Protein AF-A0A839E897-F1 (afdb_monomer)

Nearest PDB structures (foldseek):
  6he3-assembly1_A  TM=6.163E-01  e=4.087E+00  Pseudomonas aeruginosa

Solvent-accessible surface area (backbone atoms only — not comparable to full-atom values): 5989 Å² total; per-residue (Å²): 140,84,87,84,78,84,81,72,79,79,76,76,70,79,76,73,90,61,81,47,71,81,58,53,53,59,55,48,51,52,52,51,49,52,49,51,51,52,55,50,52,51,52,55,49,52,33,52,52,22,51,52,48,36,52,54,26,52,75,70,74,39,88,50,70,66,33,47,54,47,30,54,48,35,54,50,51,53,53,51,50,53,48,52,55,50,53,56,49,51,57,51,52,53,53,52,54,55,63,75,73,111

Radius of gyration: 27.35 Å; Cα contacts (8 Å, |Δi|>4): 27; chains: 1; bounding box: 70×28×81 Å

Foldseek 3Di:
DDDDDPDDPPPPPPPPPPPPPVVVVVVVVVVVVVVVVVVLVVLVVQLVVLVVVQVVCVVVVHGDPVSVVSNVVSVVVNVVVVVVVVVVVVVVVVVVVVVVVD

Mean predicted aligned error: 15.3 Å

Secondary structure (DSSP, 8-state):
--------------------HHHHHHHHHHHHHHHHHHHHHHHHHHHHHHHHHHHHHHHTT---HHHHHHHHHHHHHHHHHHHHHHHHHHHHHHHHHHHTT-

Sequence (102 aa):
MHDQRFGFPARVFPIASEVSADVAEPLLEERLALRSDEEGLEHELELIDAECAVLRAEEAGVTDAVAMRRLERARAADRNELAARQWQRTDHDDFQAEEAIA

Organism: NCBI:txid1000566

Structure (mmCIF, N/CA/C/O backbone):
data_AF-A0A839E897-F1
#
_entry.id   AF-A0A839E897-F1
#
loop_
_atom_site.group_PDB
_atom_site.id
_atom_site.type_symbol
_atom_site.label_atom_id
_atom_site.label_alt_id
_atom_site.label_comp_id
_atom_site.label_asym_id
_atom_site.label_entity_id
_atom_site.label_seq_id
_atom_site.pdbx_PDB_ins_code
_atom_site.Cartn_x
_atom_site.Cartn_y
_atom_site.Cartn_z
_atom_site.occupancy
_atom_site.B_iso_or_equiv
_atom_site.auth_seq_id
_atom_site.auth_comp_id
_atom_site.auth_asym_id
_atom_site.auth_atom_id
_atom_site.pdbx_PDB_model_num
ATOM 1 N N . MET A 1 1 ? -38.229 -18.784 -60.488 1.00 45.75 1 MET A N 1
ATOM 2 C CA . MET A 1 1 ? -36.935 -19.353 -60.053 1.00 45.75 1 MET A CA 1
ATOM 3 C C . MET A 1 1 ? -35.914 -19.052 -61.125 1.00 45.75 1 MET A C 1
ATOM 5 O O . MET A 1 1 ? -36.073 -19.641 -62.176 1.00 45.75 1 MET A O 1
ATOM 9 N N . HIS A 1 2 ? -34.971 -18.135 -60.901 1.00 41.72 2 HIS A N 1
ATOM 10 C CA . HIS A 1 2 ? -33.620 -18.100 -61.486 1.00 41.72 2 HIS A CA 1
ATOM 11 C C . HIS A 1 2 ? -32.804 -17.196 -60.547 1.00 41.72 2 HIS A C 1
ATOM 13 O O . HIS A 1 2 ? -33.048 -15.998 -60.449 1.00 41.72 2 HIS A O 1
ATOM 19 N N . ASP A 1 3 ? -31.956 -17.845 -59.758 1.00 39.66 3 ASP A N 1
ATOM 20 C CA . ASP A 1 3 ? -31.145 -17.315 -58.663 1.00 39.66 3 ASP A CA 1
ATOM 21 C C . ASP A 1 3 ? -29.870 -16.683 -59.253 1.00 39.66 3 ASP A C 1
ATOM 23 O O . ASP A 1 3 ? -28.997 -17.396 -59.751 1.00 39.66 3 ASP A O 1
ATOM 27 N N . GLN A 1 4 ? -29.790 -15.348 -59.293 1.00 52.56 4 GLN A N 1
ATOM 28 C CA . GLN A 1 4 ? -28.601 -14.623 -59.756 1.00 52.56 4 GLN A CA 1
ATOM 29 C C . GLN A 1 4 ? -27.677 -14.364 -58.568 1.00 52.56 4 GLN A C 1
ATOM 31 O O . GLN A 1 4 ? -27.813 -13.386 -57.835 1.00 52.56 4 GLN A O 1
ATOM 36 N N . ARG A 1 5 ? -26.721 -15.273 -5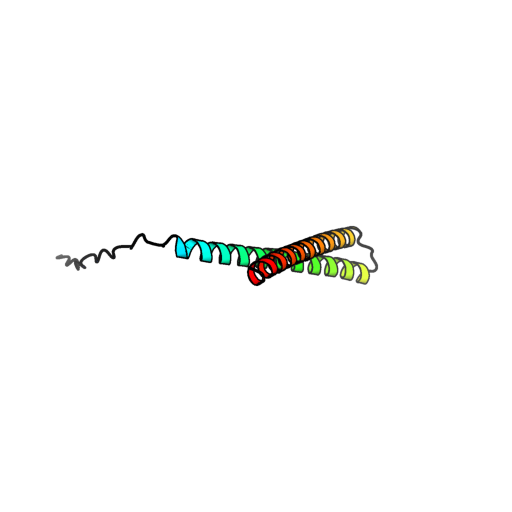8.379 1.00 48.72 5 ARG A N 1
ATOM 37 C CA . ARG A 1 5 ? -25.650 -15.132 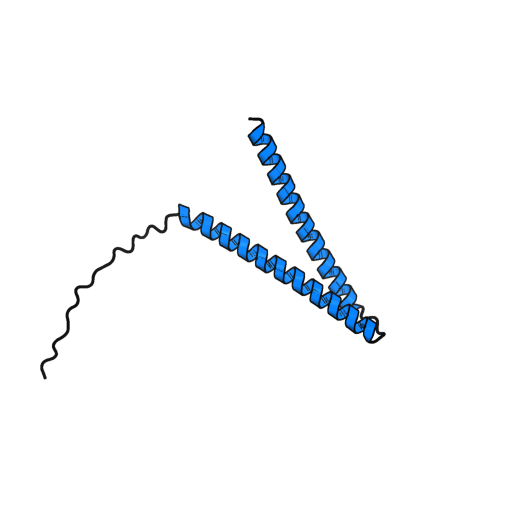-57.394 1.00 48.72 5 ARG A CA 1
ATOM 38 C C . ARG A 1 5 ? -24.662 -14.081 -57.888 1.00 48.72 5 ARG A C 1
ATOM 40 O O . ARG A 1 5 ? -23.977 -14.284 -58.888 1.00 48.72 5 ARG A O 1
ATOM 47 N N . PHE A 1 6 ? -24.591 -12.966 -57.170 1.00 46.03 6 PHE A N 1
ATOM 48 C CA . PHE A 1 6 ? -23.549 -11.958 -57.322 1.00 46.03 6 PHE A CA 1
ATOM 49 C C . PHE A 1 6 ? -22.185 -12.587 -57.006 1.00 46.03 6 PHE A C 1
ATOM 51 O O . PHE A 1 6 ? -21.822 -12.776 -55.848 1.00 46.03 6 PHE A O 1
ATOM 58 N N . GLY A 1 7 ? -21.435 -12.942 -58.048 1.00 41.19 7 GLY A N 1
ATOM 59 C CA . GLY A 1 7 ? -20.040 -13.351 -57.934 1.00 41.19 7 GLY A CA 1
ATOM 60 C C . GLY A 1 7 ? -19.154 -12.132 -57.703 1.00 41.19 7 GLY A C 1
ATOM 61 O O . GLY A 1 7 ? -18.672 -11.531 -58.659 1.00 41.19 7 GLY A O 1
ATOM 62 N N . PHE A 1 8 ? -18.938 -11.757 -56.443 1.00 41.75 8 PHE A N 1
ATOM 63 C CA . PHE A 1 8 ? -17.825 -10.877 -56.088 1.00 41.75 8 PHE A CA 1
ATOM 64 C C . PHE A 1 8 ? -16.518 -11.667 -56.248 1.00 41.75 8 PHE A C 1
ATOM 66 O O . PHE A 1 8 ? -16.394 -12.736 -55.646 1.00 41.75 8 PHE A O 1
ATOM 73 N N . PRO A 1 9 ? -15.528 -11.194 -57.028 1.00 44.53 9 PRO A N 1
ATOM 74 C CA . PRO A 1 9 ? -14.221 -11.828 -57.027 1.00 44.53 9 PRO A CA 1
ATOM 75 C C . PRO A 1 9 ? -13.611 -11.635 -55.639 1.00 44.53 9 PRO A C 1
ATOM 77 O O . PRO A 1 9 ? -13.458 -10.504 -55.172 1.00 44.53 9 PRO A O 1
ATOM 80 N N . ALA A 1 10 ? -13.286 -12.745 -54.976 1.00 49.78 10 ALA A N 1
ATOM 81 C CA . ALA A 1 10 ? -12.509 -12.741 -53.750 1.00 49.78 10 ALA A CA 1
ATOM 82 C C . ALA A 1 10 ? -11.185 -12.019 -54.031 1.00 49.78 10 ALA A C 1
ATOM 84 O O . ALA A 1 10 ? -10.261 -12.583 -54.616 1.00 49.78 10 ALA A O 1
ATOM 85 N N . ARG A 1 11 ? -11.097 -10.744 -53.640 1.00 49.88 11 ARG A N 1
ATOM 86 C CA . ARG A 1 11 ? -9.810 -10.095 -53.425 1.00 49.88 11 ARG A CA 1
ATOM 87 C C . ARG A 1 11 ? -9.187 -10.831 -52.252 1.00 49.88 11 ARG A C 1
ATOM 89 O O . ARG A 1 11 ? -9.503 -10.553 -51.100 1.00 49.88 11 ARG A O 1
ATOM 96 N N . VAL A 1 12 ? -8.355 -11.817 -52.565 1.00 52.03 12 VAL A N 1
ATOM 97 C CA . VAL A 1 12 ? -7.385 -12.346 -51.617 1.00 52.03 12 VAL A CA 1
ATOM 98 C C . VAL A 1 12 ? -6.468 -11.168 -51.319 1.00 52.03 12 VAL A C 1
ATOM 100 O O . VAL A 1 12 ? -5.593 -10.839 -52.116 1.00 52.03 12 VAL A O 1
ATOM 103 N N . PHE A 1 13 ? -6.743 -10.455 -50.227 1.00 42.59 13 PHE A N 1
ATOM 104 C CA . PHE A 1 13 ? -5.732 -9.605 -49.627 1.00 42.59 13 PHE A CA 1
ATOM 105 C C . PHE A 1 13 ? -4.588 -10.550 -49.265 1.00 42.59 13 PHE A C 1
ATOM 107 O O . PHE A 1 13 ? -4.831 -11.493 -48.506 1.00 42.59 13 PHE A O 1
ATOM 114 N N . PRO A 1 14 ? -3.375 -10.380 -49.818 1.00 44.53 14 PRO A N 1
ATOM 115 C CA . PRO A 1 14 ? -2.235 -11.038 -49.221 1.00 44.53 14 PRO A CA 1
ATOM 116 C C . PRO A 1 14 ? -2.167 -10.494 -47.797 1.00 44.53 14 PRO A C 1
ATOM 118 O O . PRO A 1 14 ? -1.899 -9.313 -47.584 1.00 44.53 14 PRO A O 1
ATOM 121 N N . ILE A 1 15 ? -2.503 -11.338 -46.822 1.00 48.44 15 ILE A N 1
ATOM 122 C CA . ILE A 1 15 ? -2.122 -11.092 -45.441 1.00 48.44 15 ILE A CA 1
ATOM 123 C C . ILE A 1 15 ? -0.607 -11.198 -45.510 1.00 48.44 15 ILE A C 1
ATOM 125 O O . ILE A 1 15 ? -0.065 -12.301 -45.579 1.00 48.44 15 ILE A O 1
ATOM 129 N N . ALA A 1 16 ? 0.059 -10.052 -45.644 1.00 46.75 16 ALA A N 1
ATOM 130 C CA . ALA A 1 16 ? 1.481 -9.963 -45.416 1.00 46.75 16 ALA A CA 1
ATOM 131 C C . ALA A 1 16 ? 1.678 -10.471 -43.987 1.00 46.75 16 ALA A C 1
ATOM 133 O O . ALA A 1 16 ? 1.379 -9.789 -43.009 1.00 46.75 16 ALA A O 1
ATOM 134 N N . SER A 1 17 ? 2.074 -11.737 -43.898 1.00 49.19 17 SER A N 1
ATOM 135 C CA . SER A 1 17 ? 2.546 -12.437 -42.711 1.00 49.19 17 SER A CA 1
ATOM 136 C C . SER A 1 17 ? 3.917 -11.873 -42.332 1.00 49.19 17 SER A C 1
ATOM 138 O O . SER A 1 17 ? 4.905 -12.589 -42.218 1.00 49.19 17 SER A O 1
ATOM 140 N N . GLU A 1 18 ? 3.963 -10.560 -42.182 1.00 47.38 18 GLU A N 1
ATOM 141 C CA . GLU A 1 18 ? 5.099 -9.783 -41.733 1.00 47.38 18 GLU A CA 1
ATOM 142 C C . GLU A 1 18 ? 4.556 -8.822 -40.678 1.00 47.38 18 GLU A C 1
ATOM 144 O O . GLU A 1 18 ? 4.647 -7.602 -40.787 1.00 47.38 18 GLU A O 1
ATOM 149 N N . VAL A 1 19 ? 3.974 -9.382 -39.611 1.00 44.47 19 VAL A N 1
ATOM 150 C CA . VAL A 1 19 ? 4.160 -8.732 -38.313 1.00 44.47 19 VAL A CA 1
ATOM 151 C C . VAL A 1 19 ? 5.640 -8.930 -38.023 1.00 44.47 19 VAL A C 1
ATOM 153 O O . VAL A 1 19 ? 6.056 -9.977 -37.532 1.00 44.47 19 VAL A O 1
ATOM 156 N N . SER A 1 20 ? 6.430 -7.976 -38.513 1.00 43.72 20 SER A N 1
ATOM 157 C CA . SER A 1 20 ? 7.869 -7.915 -38.327 1.00 43.72 20 SER A CA 1
ATOM 158 C C . SER A 1 20 ? 8.181 -8.145 -36.852 1.00 43.72 20 SER A C 1
ATOM 160 O O . SER A 1 20 ? 7.542 -7.543 -35.984 1.00 43.72 20 SER A O 1
ATOM 162 N N . ALA A 1 21 ? 9.158 -9.007 -36.572 1.00 49.66 21 ALA A N 1
ATOM 163 C CA . ALA A 1 21 ? 9.674 -9.206 -35.223 1.00 49.66 21 ALA A CA 1
ATOM 164 C C . ALA A 1 21 ? 10.076 -7.868 -34.554 1.00 49.66 21 ALA A C 1
ATOM 166 O O . ALA A 1 21 ? 9.934 -7.757 -33.341 1.00 49.66 21 ALA A O 1
ATOM 167 N N . ASP A 1 22 ? 10.413 -6.831 -35.341 1.00 50.91 22 ASP A N 1
ATOM 168 C CA . ASP A 1 22 ? 10.710 -5.463 -34.869 1.00 50.91 22 ASP A CA 1
ATOM 169 C C . ASP A 1 22 ? 9.527 -4.727 -34.223 1.00 50.91 22 ASP A C 1
ATOM 171 O O . ASP A 1 22 ? 9.734 -3.784 -33.470 1.00 50.91 22 ASP A O 1
ATOM 175 N N . VAL A 1 23 ? 8.276 -5.088 -34.530 1.00 49.25 23 VAL A N 1
ATOM 176 C CA . VAL A 1 23 ? 7.087 -4.438 -33.933 1.00 49.25 23 VAL A CA 1
ATOM 177 C C . VAL A 1 23 ? 6.570 -5.247 -32.739 1.00 49.25 23 VAL A C 1
ATOM 179 O O . VAL A 1 23 ? 5.870 -4.720 -31.877 1.00 49.25 23 VAL A O 1
ATOM 182 N N . ALA A 1 24 ? 6.924 -6.531 -32.660 1.00 55.38 24 ALA A N 1
ATOM 183 C CA . ALA A 1 24 ? 6.492 -7.419 -31.587 1.00 55.38 24 ALA A CA 1
ATOM 184 C C . ALA A 1 24 ? 7.225 -7.148 -30.263 1.00 55.38 24 ALA A C 1
ATOM 186 O O . ALA A 1 24 ? 6.592 -7.227 -29.214 1.00 55.38 24 ALA A O 1
ATOM 187 N N . GLU A 1 25 ? 8.515 -6.802 -30.308 1.00 61.28 25 GLU A N 1
ATOM 188 C CA . GLU A 1 25 ? 9.302 -6.414 -29.126 1.00 61.28 25 GLU A CA 1
ATOM 189 C C . GLU A 1 25 ? 8.798 -5.130 -28.442 1.00 61.28 25 GLU A C 1
ATOM 191 O O . GLU A 1 25 ? 8.456 -5.211 -27.263 1.00 61.28 25 GLU A O 1
ATOM 196 N N . PRO A 1 26 ? 8.621 -3.984 -29.128 1.00 66.81 26 PRO A N 1
ATOM 197 C CA . PRO A 1 26 ? 8.149 -2.760 -28.474 1.00 66.81 26 PRO A CA 1
ATOM 198 C C . PRO A 1 26 ? 6.714 -2.887 -27.944 1.00 66.81 26 PRO A C 1
ATOM 200 O O . PRO A 1 26 ? 6.394 -2.360 -26.883 1.00 66.81 26 PRO A O 1
ATOM 203 N N . LEU A 1 27 ? 5.845 -3.645 -28.627 1.00 71.38 27 LEU A N 1
ATOM 204 C CA . LEU A 1 27 ? 4.501 -3.944 -28.117 1.00 71.38 27 LEU A CA 1
ATOM 205 C C . LEU A 1 27 ? 4.529 -4.889 -26.906 1.00 71.38 27 LEU A C 1
ATOM 207 O O . LEU A 1 27 ? 3.628 -4.841 -26.068 1.00 71.38 27 LEU A O 1
ATOM 211 N N . LEU A 1 28 ? 5.522 -5.777 -26.808 1.00 70.50 28 LEU A N 1
ATOM 212 C CA . LEU A 1 28 ? 5.720 -6.616 -25.628 1.00 70.50 28 LEU A CA 1
ATOM 213 C C . LEU A 1 28 ? 6.201 -5.764 -24.449 1.00 70.50 28 LEU A C 1
ATOM 215 O O . LEU A 1 28 ? 5.653 -5.903 -23.359 1.00 70.50 28 LEU A O 1
ATOM 219 N N . GLU A 1 29 ? 7.164 -4.870 -24.671 1.00 73.94 29 GLU A N 1
ATOM 220 C CA . GLU A 1 29 ? 7.662 -3.926 -23.665 1.00 73.94 29 GLU A CA 1
ATOM 221 C C . GLU A 1 29 ? 6.552 -3.007 -23.146 1.00 73.94 29 GLU A C 1
ATOM 223 O O . GLU A 1 29 ? 6.368 -2.902 -21.936 1.00 73.94 29 GLU A O 1
ATOM 228 N N . GLU A 1 30 ? 5.736 -2.430 -24.032 1.00 70.12 30 GLU A N 1
ATOM 229 C CA . GLU A 1 30 ? 4.596 -1.588 -23.650 1.00 70.12 30 GLU A CA 1
ATOM 230 C C . GLU A 1 30 ? 3.555 -2.372 -22.835 1.00 70.12 30 GLU A C 1
ATOM 232 O O . GLU A 1 30 ? 3.051 -1.891 -21.823 1.00 70.12 30 GLU A O 1
ATOM 237 N N . ARG A 1 31 ? 3.263 -3.625 -23.211 1.00 69.56 31 ARG A N 1
ATOM 238 C CA . ARG A 1 31 ? 2.345 -4.482 -22.439 1.00 69.56 31 ARG A CA 1
ATOM 239 C C . ARG A 1 31 ? 2.906 -4.879 -21.078 1.00 69.56 31 ARG A C 1
ATOM 241 O O . ARG A 1 31 ? 2.133 -5.029 -20.135 1.00 69.56 31 ARG A O 1
ATOM 248 N N . LEU A 1 32 ? 4.216 -5.091 -20.973 1.00 71.50 32 LEU A N 1
ATOM 249 C CA . LEU A 1 32 ? 4.879 -5.366 -19.699 1.00 71.50 32 LEU A CA 1
ATOM 250 C C . LEU A 1 32 ? 4.872 -4.125 -18.800 1.00 71.50 32 LEU A C 1
ATOM 252 O O . LEU A 1 32 ? 4.591 -4.264 -17.613 1.00 71.50 32 LEU A O 1
ATOM 256 N N . ALA A 1 33 ? 5.107 -2.940 -19.369 1.00 70.81 33 ALA A N 1
ATOM 257 C CA . ALA A 1 33 ? 5.019 -1.666 -18.661 1.00 70.81 33 ALA A CA 1
ATOM 258 C C . ALA A 1 33 ? 3.597 -1.414 -18.139 1.00 70.81 33 ALA A C 1
ATOM 260 O O . ALA A 1 33 ? 3.421 -1.188 -16.949 1.00 70.81 33 ALA A O 1
ATOM 261 N N . LEU A 1 34 ? 2.576 -1.585 -18.985 1.00 70.81 34 LEU A N 1
ATOM 262 C CA . LEU A 1 34 ? 1.174 -1.450 -18.576 1.00 70.81 34 LEU A CA 1
ATOM 263 C C . LEU A 1 34 ? 0.787 -2.436 -17.468 1.00 70.81 34 LEU A C 1
ATOM 265 O O . LEU A 1 34 ? 0.108 -2.053 -16.523 1.00 70.81 34 LEU A O 1
ATOM 269 N N . ARG A 1 35 ? 1.244 -3.694 -17.543 1.00 71.50 35 ARG A N 1
ATOM 270 C CA . ARG A 1 35 ? 1.007 -4.670 -16.469 1.00 71.50 35 ARG A CA 1
ATOM 271 C C . ARG A 1 35 ? 1.695 -4.250 -15.170 1.00 71.50 35 ARG A C 1
ATOM 273 O O . ARG A 1 35 ? 1.118 -4.414 -14.105 1.00 71.50 35 ARG A O 1
ATOM 280 N N . SER A 1 36 ? 2.908 -3.709 -15.258 1.00 75.94 36 SER A N 1
ATOM 281 C CA . SER A 1 36 ? 3.627 -3.189 -14.093 1.00 75.94 36 SER A CA 1
ATOM 282 C C . SER A 1 36 ? 2.899 -1.999 -13.460 1.00 75.94 36 SER A C 1
ATOM 284 O O . SER A 1 36 ? 2.857 -1.900 -12.237 1.00 75.94 36 SER A O 1
ATOM 286 N N . ASP A 1 37 ? 2.313 -1.118 -14.272 1.00 79.06 37 ASP A N 1
ATOM 287 C CA . ASP A 1 37 ? 1.513 0.010 -13.788 1.00 79.06 37 ASP A CA 1
ATOM 288 C C . ASP A 1 37 ? 0.209 -0.471 -13.128 1.00 79.06 37 ASP A C 1
ATOM 290 O O . ASP A 1 37 ? -0.165 0.024 -12.066 1.00 79.06 37 ASP A O 1
ATOM 294 N N . GLU A 1 38 ? -0.468 -1.463 -13.716 1.00 80.75 38 GLU A N 1
ATOM 295 C CA . GLU A 1 38 ? -1.665 -2.088 -13.136 1.00 80.75 38 GLU A CA 1
ATOM 296 C C . GLU A 1 38 ? -1.365 -2.771 -11.792 1.00 80.75 38 GLU A C 1
ATOM 298 O O . GLU A 1 38 ? -2.100 -2.563 -10.827 1.00 80.75 38 GLU A O 1
ATOM 303 N N . GLU A 1 39 ? -0.272 -3.535 -11.705 1.00 77.12 39 GLU A N 1
ATOM 304 C CA . GLU A 1 39 ? 0.179 -4.181 -10.465 1.00 77.12 39 GLU A CA 1
ATOM 305 C C . GLU A 1 39 ? 0.520 -3.143 -9.378 1.00 77.12 39 GLU A C 1
ATOM 307 O O . GLU A 1 39 ? 0.167 -3.337 -8.212 1.00 77.12 39 GLU A O 1
ATOM 312 N N . GLY A 1 40 ? 1.148 -2.021 -9.748 1.00 78.88 40 GLY A N 1
ATOM 313 C CA . GLY A 1 40 ? 1.439 -0.920 -8.824 1.00 78.88 40 GLY A CA 1
ATOM 314 C C . GLY A 1 40 ? 0.172 -0.225 -8.310 1.00 78.88 40 GLY A C 1
ATOM 315 O O . GLY A 1 40 ? 0.039 0.031 -7.114 1.00 78.88 40 GLY A O 1
ATOM 316 N N . LEU A 1 41 ? -0.805 0.022 -9.189 1.00 81.75 41 LEU A N 1
ATOM 317 C CA . LEU A 1 41 ? -2.101 0.589 -8.799 1.00 81.75 41 LEU A CA 1
ATOM 318 C C . LEU A 1 41 ? -2.893 -0.350 -7.879 1.00 81.75 41 LEU A C 1
ATOM 320 O O . LEU A 1 41 ? -3.553 0.116 -6.949 1.00 81.75 41 LEU A O 1
ATOM 324 N N . GLU A 1 42 ? -2.833 -1.663 -8.109 1.00 84.31 42 GLU A N 1
ATOM 325 C CA . GLU A 1 42 ? -3.460 -2.655 -7.228 1.00 84.31 42 GLU A CA 1
ATOM 326 C C . GLU A 1 42 ? -2.866 -2.592 -5.811 1.00 84.31 42 GLU A C 1
ATOM 328 O O . GLU A 1 42 ? -3.616 -2.545 -4.833 1.00 84.31 42 GLU A O 1
ATOM 333 N N . HIS A 1 43 ? -1.540 -2.475 -5.690 1.00 79.81 43 HIS A N 1
ATOM 334 C CA . HIS A 1 43 ? -0.867 -2.314 -4.396 1.00 79.81 43 HIS A CA 1
ATOM 335 C C . HIS A 1 43 ? -1.265 -1.017 -3.676 1.00 79.81 43 HIS A C 1
ATOM 337 O O . HIS A 1 43 ? -1.521 -1.033 -2.467 1.00 79.81 43 HIS A O 1
ATOM 343 N N . GLU A 1 44 ? -1.360 0.102 -4.399 1.00 83.19 44 GLU A N 1
ATOM 344 C CA . GLU A 1 44 ? -1.812 1.379 -3.832 1.00 83.19 44 GLU A CA 1
ATOM 345 C C . GLU A 1 44 ? -3.254 1.290 -3.307 1.00 83.19 44 GLU A C 1
ATOM 347 O O . GLU A 1 44 ? -3.556 1.774 -2.210 1.00 83.19 44 GLU A O 1
ATOM 352 N N . LEU A 1 45 ? -4.147 0.628 -4.048 1.00 87.75 45 LEU A N 1
ATOM 353 C CA . LEU A 1 45 ? -5.531 0.413 -3.623 1.00 87.75 45 LEU A CA 1
ATOM 354 C C . LEU A 1 45 ? -5.617 -0.476 -2.376 1.00 87.75 45 LEU A C 1
ATOM 356 O O . LEU A 1 45 ? -6.344 -0.137 -1.440 1.00 87.75 45 LEU A O 1
ATOM 360 N N . GLU A 1 46 ? -4.845 -1.565 -2.312 1.00 87.00 46 GLU A N 1
ATOM 361 C CA . GLU A 1 46 ? -4.787 -2.425 -1.123 1.00 87.00 46 GLU A CA 1
ATOM 362 C C . GLU A 1 46 ? -4.306 -1.667 0.124 1.00 87.00 46 GLU A C 1
ATOM 364 O O . GLU A 1 46 ? -4.808 -1.897 1.233 1.00 87.00 46 GLU A O 1
ATOM 369 N N . LEU A 1 47 ? -3.352 -0.744 -0.042 1.00 88.44 47 LEU A N 1
ATOM 370 C CA . LEU A 1 47 ? -2.880 0.116 1.038 1.00 88.44 47 LEU A CA 1
ATOM 371 C C . LEU A 1 47 ? -3.993 1.046 1.536 1.00 88.44 47 LEU A C 1
ATOM 373 O O . LEU A 1 47 ? -4.241 1.099 2.744 1.00 88.44 47 LEU A O 1
ATOM 377 N N . ILE A 1 48 ? -4.698 1.723 0.625 1.00 90.69 48 ILE A N 1
ATOM 378 C CA . ILE A 1 48 ? -5.815 2.622 0.958 1.00 90.69 48 ILE A CA 1
ATOM 379 C C . ILE A 1 48 ? -6.929 1.863 1.687 1.00 90.69 48 ILE A C 1
ATOM 381 O O . ILE A 1 48 ? -7.443 2.337 2.705 1.00 90.69 48 ILE A O 1
ATOM 385 N N . ASP A 1 49 ? -7.284 0.671 1.209 1.00 89.44 49 ASP A N 1
ATOM 386 C CA . ASP A 1 49 ? -8.308 -0.169 1.828 1.00 89.44 49 ASP A CA 1
ATOM 387 C C . ASP A 1 49 ? -7.911 -0.598 3.247 1.00 89.44 49 ASP A C 1
ATOM 389 O O . ASP A 1 49 ? -8.737 -0.576 4.170 1.00 89.44 49 ASP A O 1
ATOM 393 N N . ALA A 1 50 ? -6.640 -0.953 3.452 1.00 87.12 50 ALA A N 1
ATOM 394 C CA . ALA A 1 50 ? -6.123 -1.310 4.767 1.00 87.12 50 ALA A CA 1
ATOM 395 C C . ALA A 1 50 ? -6.105 -0.114 5.735 1.00 87.12 50 ALA A C 1
ATOM 397 O O . ALA A 1 50 ? -6.480 -0.274 6.900 1.00 87.12 50 ALA A O 1
ATOM 398 N N . GLU A 1 51 ? -5.727 1.081 5.274 1.00 88.88 51 GLU A N 1
ATOM 399 C CA . GLU A 1 51 ? -5.780 2.310 6.078 1.00 88.88 51 GLU A CA 1
ATOM 4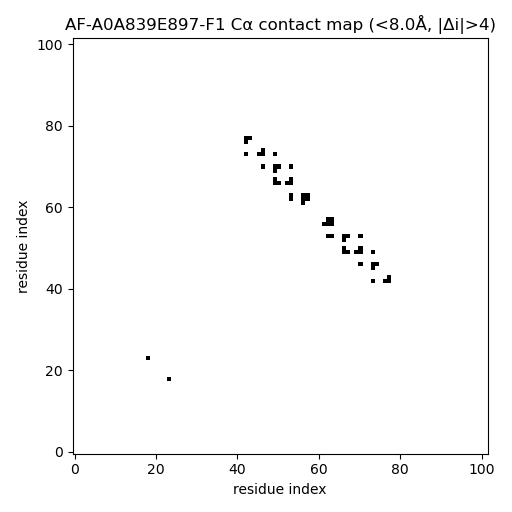00 C C . GLU A 1 51 ? -7.216 2.673 6.454 1.00 88.88 51 GLU A C 1
ATOM 402 O O . GLU A 1 51 ? -7.507 2.931 7.623 1.00 88.88 51 GLU A O 1
ATOM 407 N N . CYS A 1 52 ? -8.142 2.590 5.498 1.00 91.00 52 CYS A N 1
ATOM 408 C CA . CYS A 1 52 ? -9.563 2.815 5.741 1.00 91.00 52 CYS A CA 1
ATOM 409 C C . CYS A 1 52 ? -10.136 1.834 6.774 1.00 91.00 52 CYS A C 1
ATOM 411 O O . CYS A 1 52 ? -10.949 2.225 7.614 1.00 91.00 52 CYS A O 1
ATOM 413 N N . ALA A 1 53 ? -9.723 0.563 6.739 1.00 87.88 53 ALA A N 1
ATOM 414 C CA . ALA A 1 53 ? -10.150 -0.431 7.721 1.00 87.88 53 ALA A CA 1
ATOM 415 C C . ALA A 1 53 ? -9.668 -0.092 9.141 1.00 87.88 53 ALA A C 1
ATOM 417 O O . ALA A 1 53 ? -10.441 -0.219 10.091 1.00 87.88 53 ALA A O 1
ATOM 418 N N . VAL A 1 54 ? -8.422 0.374 9.285 1.00 88.94 54 VAL A N 1
ATOM 419 C CA . VAL A 1 54 ? -7.873 0.810 10.579 1.00 88.94 54 VAL A CA 1
ATOM 420 C C . VAL A 1 54 ? -8.606 2.049 11.090 1.00 88.94 54 VAL A C 1
ATOM 422 O O . VAL A 1 54 ? -9.071 2.040 12.227 1.00 88.94 54 VAL A O 1
ATOM 425 N N . LEU A 1 55 ? -8.800 3.066 10.246 1.00 90.56 55 LEU A N 1
ATOM 426 C CA . LEU A 1 55 ? -9.499 4.298 10.626 1.00 90.56 55 LEU A CA 1
ATOM 427 C C . LEU A 1 55 ? -10.934 4.026 11.098 1.00 90.56 55 LEU A C 1
ATOM 429 O O . LEU A 1 55 ? -11.358 4.552 12.122 1.00 90.56 55 LEU A O 1
ATOM 433 N N . ARG A 1 56 ? -11.672 3.143 10.412 1.00 91.56 56 ARG A N 1
ATOM 434 C CA . ARG A 1 56 ? -13.027 2.744 10.837 1.00 91.56 56 ARG A CA 1
ATOM 435 C C . ARG A 1 56 ? -13.033 2.024 12.186 1.00 91.56 56 ARG A C 1
ATOM 437 O O . ARG A 1 56 ? -13.966 2.202 12.967 1.00 91.56 56 ARG A O 1
ATOM 444 N N . ALA A 1 57 ? -12.028 1.191 12.454 1.00 88.81 57 ALA A N 1
ATOM 445 C CA . ALA A 1 57 ? -11.903 0.516 13.742 1.00 88.81 57 ALA A CA 1
ATOM 446 C C . ALA A 1 57 ? -11.625 1.531 14.866 1.00 88.81 57 ALA A C 1
ATOM 448 O O . ALA A 1 57 ? -12.284 1.494 15.908 1.00 88.81 57 ALA A O 1
ATOM 449 N N . GLU A 1 58 ? -10.734 2.494 14.618 1.00 89.00 58 GLU A N 1
ATOM 450 C CA . GLU A 1 58 ? -10.435 3.589 15.545 1.00 89.00 58 GLU A CA 1
ATOM 451 C C . GLU A 1 58 ? -11.658 4.480 15.815 1.00 89.00 58 GLU A C 1
ATOM 453 O O . GLU A 1 58 ? -11.939 4.783 16.975 1.00 89.00 58 GLU A O 1
ATOM 458 N N . GLU A 1 59 ? -12.441 4.828 14.788 1.00 90.88 59 GLU A N 1
ATOM 459 C CA . GLU A 1 59 ? -13.713 5.558 14.936 1.00 90.88 59 GLU A CA 1
ATOM 460 C C . GLU A 1 59 ? -14.731 4.794 15.791 1.00 90.88 59 GLU A C 1
ATOM 462 O O . GLU A 1 59 ? -15.465 5.391 16.582 1.00 90.88 59 GLU A O 1
ATOM 467 N N . ALA A 1 60 ? -14.759 3.465 15.675 1.00 90.06 60 ALA A N 1
ATOM 468 C CA . ALA A 1 60 ? -15.588 2.603 16.509 1.00 90.06 60 ALA A CA 1
ATOM 469 C C . ALA A 1 60 ? -15.038 2.430 17.942 1.00 90.06 60 ALA A C 1
ATOM 471 O O . ALA A 1 60 ? -15.682 1.779 18.768 1.00 90.06 60 ALA A O 1
ATOM 472 N N . GLY A 1 61 ? -13.862 2.989 18.252 1.00 86.75 61 GLY A N 1
ATOM 473 C CA . GLY A 1 61 ? -13.186 2.833 19.541 1.00 86.75 61 GLY A CA 1
ATOM 474 C C . GLY A 1 61 ? -12.637 1.424 19.773 1.00 86.75 61 GLY A C 1
ATOM 475 O O . GLY A 1 61 ? -12.436 1.022 20.921 1.00 86.75 61 GLY A O 1
ATOM 476 N N . VAL A 1 62 ? -12.426 0.655 18.702 1.00 84.75 62 VAL A N 1
ATOM 477 C CA . VAL A 1 62 ? -11.963 -0.734 18.750 1.00 84.75 62 VAL A CA 1
ATOM 478 C C . VAL A 1 62 ? -10.600 -0.839 18.082 1.00 84.75 62 VAL A C 1
ATOM 480 O O . VAL A 1 62 ? -10.388 -0.381 16.966 1.00 84.75 62 VAL A O 1
ATOM 483 N N . THR A 1 63 ? -9.659 -1.513 18.735 1.00 85.38 63 THR A N 1
ATOM 484 C CA . THR A 1 63 ? -8.402 -1.880 18.082 1.00 85.38 63 THR A CA 1
ATOM 485 C C . THR A 1 63 ? -8.610 -3.138 17.246 1.00 85.38 63 THR A C 1
ATOM 487 O O . THR A 1 63 ? -8.786 -4.229 17.792 1.00 85.38 63 THR A O 1
ATOM 490 N N . ASP A 1 64 ? -8.557 -3.004 15.922 1.00 88.88 64 ASP A N 1
ATOM 491 C CA . ASP A 1 64 ? -8.574 -4.145 15.008 1.00 88.88 64 ASP A CA 1
ATOM 492 C C . ASP A 1 64 ? -7.141 -4.565 14.647 1.00 88.88 64 ASP A C 1
ATOM 494 O O . ASP A 1 64 ? -6.511 -4.065 13.711 1.00 88.88 64 ASP A O 1
ATOM 498 N N . ALA A 1 65 ? -6.621 -5.535 15.401 1.00 88.44 65 ALA A N 1
ATOM 499 C CA . ALA A 1 65 ? -5.296 -6.104 15.172 1.00 88.44 65 ALA A CA 1
ATOM 500 C C . ALA A 1 65 ? -5.152 -6.767 13.788 1.00 88.44 65 ALA A C 1
ATOM 502 O O . ALA A 1 65 ? -4.034 -6.892 13.281 1.00 88.44 65 ALA A O 1
ATOM 503 N N . VAL A 1 66 ? -6.253 -7.208 13.167 1.00 86.50 66 VAL A N 1
ATOM 504 C CA . VAL A 1 66 ? -6.234 -7.783 11.817 1.00 86.50 66 VAL A CA 1
ATOM 505 C C . VAL A 1 66 ? -6.079 -6.673 10.784 1.00 86.50 66 VAL A C 1
ATOM 507 O O . VAL A 1 66 ? -5.247 -6.814 9.886 1.00 86.50 66 VAL A O 1
ATOM 510 N N . ALA A 1 67 ? -6.815 -5.568 10.928 1.00 81.88 67 ALA A N 1
ATOM 511 C CA . ALA A 1 67 ? -6.668 -4.392 10.071 1.00 81.88 67 ALA A CA 1
ATOM 512 C C . ALA A 1 67 ? -5.251 -3.802 10.168 1.00 81.88 67 ALA A C 1
ATOM 514 O O . ALA A 1 67 ? -4.602 -3.598 9.145 1.00 81.88 67 ALA A O 1
ATOM 515 N N . MET A 1 68 ? -4.709 -3.660 11.382 1.00 88.12 68 MET A N 1
ATOM 516 C CA . MET A 1 68 ? -3.332 -3.197 11.590 1.00 88.12 68 MET A CA 1
ATOM 517 C C . MET A 1 68 ? -2.295 -4.107 10.919 1.00 88.12 68 MET A C 1
ATOM 519 O O . MET A 1 68 ? -1.425 -3.627 10.199 1.00 88.12 68 MET A O 1
ATOM 523 N N . ARG A 1 69 ? -2.405 -5.433 11.084 1.00 89.56 69 ARG A N 1
ATOM 524 C CA . ARG A 1 69 ? -1.494 -6.384 10.418 1.00 89.56 69 ARG A CA 1
ATOM 525 C C . ARG A 1 69 ? -1.623 -6.370 8.897 1.00 89.56 69 ARG A C 1
ATOM 527 O O . ARG A 1 69 ? -0.658 -6.668 8.197 1.00 89.56 69 ARG A O 1
ATOM 534 N N . ARG A 1 70 ? -2.820 -6.113 8.363 1.00 87.31 70 ARG A N 1
ATOM 535 C CA . ARG A 1 70 ? -3.025 -5.940 6.915 1.00 87.31 70 ARG A CA 1
ATOM 536 C C . ARG A 1 70 ? -2.324 -4.677 6.430 1.00 87.31 70 ARG A C 1
ATOM 538 O O . ARG A 1 70 ? -1.569 -4.761 5.469 1.00 87.31 70 ARG A O 1
ATOM 545 N N . LEU A 1 71 ? -2.476 -3.576 7.158 1.00 89.31 71 LEU A N 1
ATOM 546 C CA . LEU A 1 71 ? -1.807 -2.315 6.864 1.00 89.31 71 LEU A CA 1
ATOM 547 C C . LEU A 1 71 ? -0.278 -2.434 6.921 1.00 89.31 71 LEU A C 1
ATOM 549 O O . LEU A 1 71 ? 0.418 -1.961 6.029 1.00 89.31 71 LEU A O 1
ATOM 553 N N . GLU A 1 72 ? 0.267 -3.113 7.930 1.00 92.00 72 GLU A N 1
ATOM 554 C CA . GLU A 1 72 ? 1.709 -3.367 8.028 1.00 92.00 72 GLU A CA 1
ATOM 555 C C . GLU A 1 72 ? 2.249 -4.149 6.825 1.00 92.00 72 GLU A C 1
ATOM 557 O O . GLU A 1 72 ? 3.336 -3.838 6.334 1.00 92.00 72 GLU A O 1
ATOM 562 N N . ARG A 1 73 ? 1.490 -5.138 6.332 1.00 88.81 73 ARG A N 1
ATOM 563 C CA . ARG A 1 73 ? 1.860 -5.910 5.137 1.00 88.81 73 ARG A CA 1
ATOM 564 C C . ARG A 1 73 ? 1.789 -5.073 3.865 1.00 88.81 73 ARG A C 1
ATOM 566 O O . ARG A 1 73 ? 2.758 -5.096 3.116 1.00 88.81 73 ARG A O 1
ATOM 573 N N . ALA A 1 74 ? 0.715 -4.309 3.664 1.00 86.56 74 ALA A N 1
ATOM 574 C CA . ALA A 1 74 ? 0.583 -3.416 2.511 1.00 86.56 74 ALA A CA 1
ATOM 575 C C . ALA A 1 74 ? 1.726 -2.386 2.474 1.00 86.56 74 ALA A C 1
ATOM 577 O O . ALA A 1 74 ? 2.419 -2.251 1.472 1.00 86.56 74 ALA A O 1
ATOM 578 N N . ARG A 1 75 ? 2.047 -1.766 3.620 1.00 90.00 75 ARG A N 1
ATOM 579 C CA . ARG A 1 75 ? 3.190 -0.843 3.747 1.00 90.00 75 ARG A CA 1
ATOM 580 C C . ARG A 1 75 ? 4.543 -1.504 3.499 1.00 90.00 75 ARG A C 1
ATOM 582 O O . ARG A 1 75 ? 5.487 -0.840 3.085 1.00 90.00 75 ARG A O 1
ATOM 589 N N . ALA A 1 76 ? 4.697 -2.779 3.850 1.00 89.12 76 ALA A N 1
ATOM 590 C CA . ALA A 1 76 ? 5.932 -3.506 3.579 1.00 89.12 76 ALA A CA 1
ATOM 591 C C . ALA A 1 76 ? 6.085 -3.820 2.087 1.00 89.12 76 ALA A C 1
ATOM 593 O O . ALA A 1 76 ? 7.198 -3.715 1.576 1.00 89.12 76 ALA A O 1
ATOM 594 N N . ALA A 1 77 ? 4.990 -4.165 1.407 1.00 85.38 77 ALA A N 1
ATOM 595 C CA . ALA A 1 77 ? 4.979 -4.377 -0.035 1.00 85.38 77 ALA A CA 1
ATOM 596 C C . ALA A 1 77 ? 5.331 -3.084 -0.789 1.00 85.38 77 ALA A C 1
ATOM 598 O O . ALA A 1 77 ? 6.294 -3.084 -1.549 1.00 85.38 77 ALA A O 1
ATOM 599 N N . ASP A 1 78 ? 4.672 -1.972 -0.452 1.00 84.62 78 ASP A N 1
ATOM 600 C CA . ASP A 1 78 ? 4.928 -0.648 -1.039 1.00 84.62 78 ASP A CA 1
ATOM 601 C C . ASP A 1 78 ? 6.398 -0.205 -0.886 1.00 84.62 78 ASP A C 1
ATOM 603 O O . ASP A 1 78 ? 7.064 0.181 -1.846 1.00 84.62 78 ASP A O 1
ATOM 607 N N . ARG A 1 79 ? 6.986 -0.370 0.310 1.00 87.50 79 ARG A N 1
ATOM 608 C CA . ARG A 1 79 ? 8.416 -0.070 0.518 1.00 87.50 79 ARG A CA 1
ATOM 609 C C . ARG A 1 79 ? 9.346 -0.932 -0.331 1.00 87.50 79 ARG A C 1
ATOM 611 O O . ARG A 1 79 ? 10.381 -0.437 -0.775 1.00 87.50 79 ARG A O 1
ATOM 618 N N . ASN A 1 80 ? 9.028 -2.213 -0.503 1.00 85.50 80 ASN A N 1
ATOM 6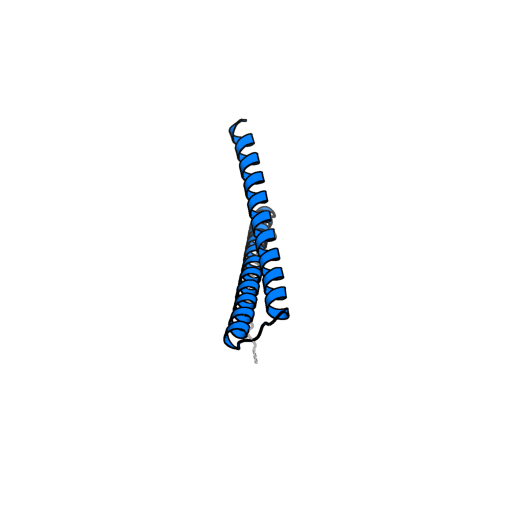19 C CA . ASN A 1 80 ? 9.848 -3.113 -1.311 1.00 85.50 80 ASN A CA 1
ATOM 620 C C . ASN A 1 80 ? 9.766 -2.745 -2.793 1.00 85.50 80 ASN A C 1
ATOM 622 O O . ASN A 1 80 ? 10.784 -2.775 -3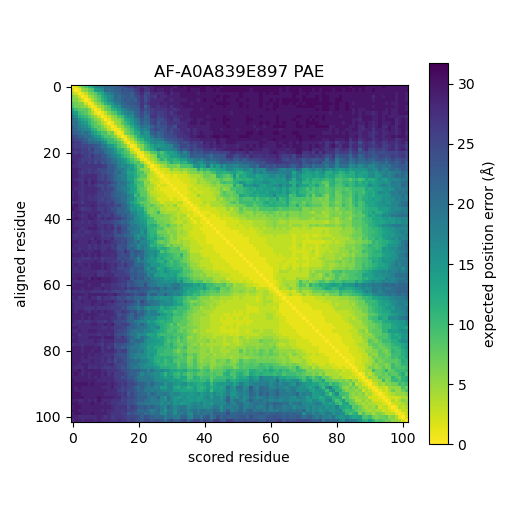.481 1.00 85.50 80 ASN A O 1
ATOM 626 N N . GLU A 1 81 ? 8.584 -2.362 -3.266 1.00 81.94 81 GLU A N 1
ATOM 627 C CA . GLU A 1 81 ? 8.385 -1.891 -4.631 1.00 81.94 81 GLU A CA 1
ATOM 628 C C . GLU A 1 81 ? 9.121 -0.571 -4.883 1.00 81.94 81 GLU A C 1
ATOM 630 O O . GLU A 1 81 ? 9.871 -0.452 -5.854 1.00 81.94 81 GLU A O 1
ATOM 635 N N . LEU A 1 82 ? 9.008 0.395 -3.967 1.00 81.88 82 LEU A N 1
ATOM 636 C CA . LEU A 1 82 ? 9.751 1.651 -4.051 1.00 81.88 82 LEU A CA 1
ATOM 637 C C . LEU A 1 82 ? 11.263 1.408 -4.071 1.00 81.88 82 LEU A C 1
ATOM 639 O O . LEU A 1 82 ? 11.976 2.034 -4.856 1.00 81.88 82 LEU A O 1
ATOM 643 N N . ALA A 1 83 ? 11.755 0.488 -3.237 1.00 81.81 83 ALA A N 1
ATOM 644 C CA . ALA A 1 83 ? 13.155 0.0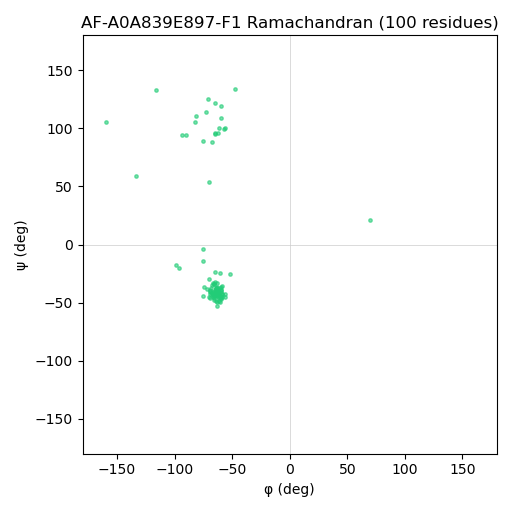94 -3.257 1.00 81.81 83 ALA A CA 1
ATOM 645 C C . ALA A 1 83 ? 13.528 -0.501 -4.622 1.00 81.81 83 ALA A C 1
ATOM 647 O O . ALA A 1 83 ? 14.497 -0.049 -5.222 1.00 81.81 83 ALA A O 1
ATOM 648 N N . ALA A 1 84 ? 12.752 -1.449 -5.155 1.00 80.62 84 ALA A N 1
ATOM 649 C CA . ALA A 1 84 ? 13.014 -2.054 -6.463 1.00 80.62 84 ALA A CA 1
ATOM 650 C C . ALA A 1 84 ? 13.090 -1.007 -7.590 1.00 80.62 84 ALA A 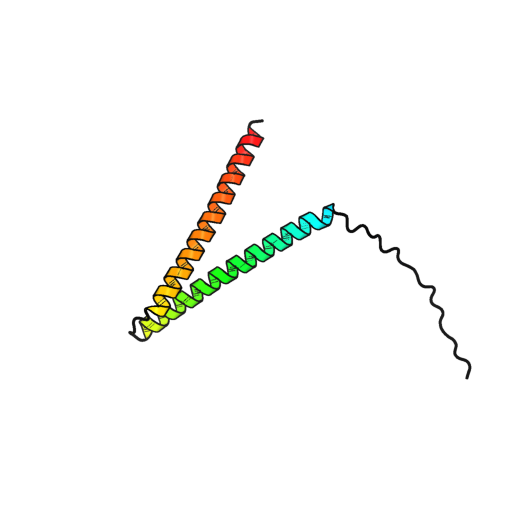C 1
ATOM 652 O O . ALA A 1 84 ? 14.023 -1.039 -8.392 1.00 80.62 84 ALA A O 1
ATOM 653 N N . ARG A 1 85 ? 12.178 -0.025 -7.595 1.00 77.44 85 ARG A N 1
ATOM 654 C CA . ARG A 1 85 ? 12.197 1.102 -8.544 1.00 77.44 85 ARG A CA 1
ATOM 655 C C . ARG A 1 85 ? 13.434 1.992 -8.366 1.00 77.44 85 ARG A C 1
ATOM 657 O O . ARG A 1 85 ? 13.996 2.468 -9.349 1.00 77.44 85 ARG A O 1
ATOM 664 N N . GLN A 1 86 ? 13.882 2.218 -7.129 1.00 76.44 86 GLN A N 1
ATOM 665 C CA . GLN A 1 86 ? 15.108 2.979 -6.852 1.00 76.44 86 GLN A CA 1
ATOM 666 C C . GLN A 1 86 ? 16.360 2.255 -7.357 1.00 76.44 86 GLN A C 1
ATOM 668 O O . GLN A 1 86 ? 17.191 2.890 -7.997 1.00 76.44 86 GLN A O 1
ATOM 673 N N . TRP A 1 87 ? 16.466 0.942 -7.132 1.00 71.88 87 TRP A N 1
ATOM 674 C CA . TRP A 1 87 ? 17.582 0.130 -7.630 1.00 71.88 87 TRP A CA 1
ATOM 675 C C . TRP A 1 87 ? 17.659 0.140 -9.160 1.00 71.88 87 TRP A C 1
ATOM 677 O O . TRP A 1 87 ? 18.721 0.406 -9.712 1.00 71.88 87 TRP A O 1
ATOM 687 N N . GLN A 1 88 ? 16.525 -0.039 -9.846 1.00 71.12 88 GLN A N 1
ATOM 688 C CA . GLN A 1 88 ? 16.466 0.036 -11.313 1.00 71.12 88 GLN A CA 1
ATOM 689 C C . GLN A 1 88 ? 16.925 1.395 -11.856 1.00 71.12 88 GLN A C 1
ATOM 691 O O . GLN A 1 88 ? 17.560 1.463 -12.905 1.00 71.12 88 GLN A O 1
ATOM 696 N N . ARG A 1 89 ? 16.622 2.484 -11.140 1.00 66.94 89 ARG A N 1
A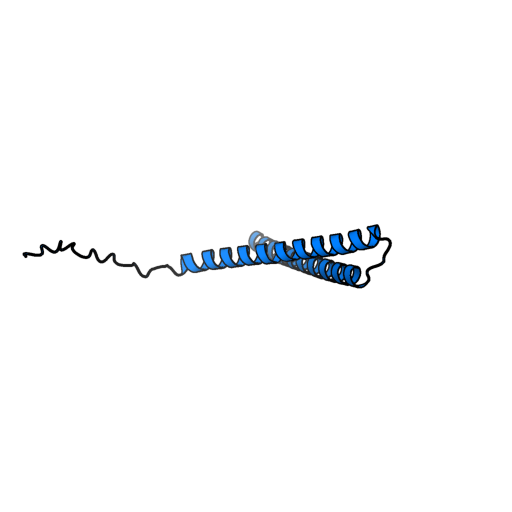TOM 697 C CA . ARG A 1 89 ? 17.066 3.827 -11.518 1.00 66.94 89 ARG A CA 1
ATOM 698 C C . ARG A 1 89 ? 18.573 4.006 -11.345 1.00 66.94 89 ARG A C 1
ATOM 700 O O . ARG A 1 89 ? 19.203 4.579 -12.222 1.00 66.94 89 ARG A O 1
ATOM 707 N N . THR A 1 90 ? 19.144 3.510 -10.247 1.00 69.62 90 THR A N 1
ATOM 708 C CA . THR A 1 90 ? 20.593 3.583 -10.009 1.00 69.62 90 THR A CA 1
ATOM 709 C C . THR A 1 90 ? 21.378 2.777 -11.044 1.00 69.62 90 THR A C 1
ATOM 711 O O . THR A 1 90 ? 22.327 3.309 -11.607 1.00 69.62 90 THR A O 1
ATOM 714 N N . ASP A 1 91 ? 20.934 1.563 -11.381 1.00 66.38 91 ASP A N 1
ATOM 715 C CA . ASP A 1 91 ? 21.581 0.747 -12.420 1.00 66.38 91 ASP A CA 1
ATOM 716 C C . ASP A 1 91 ? 21.507 1.414 -13.810 1.00 66.38 91 ASP A C 1
ATOM 718 O O . ASP A 1 91 ? 22.451 1.338 -14.599 1.00 66.38 91 ASP A O 1
ATOM 722 N N . HIS A 1 92 ? 20.398 2.098 -14.118 1.00 58.47 92 HIS A N 1
ATOM 723 C CA . HIS A 1 92 ? 20.250 2.863 -15.358 1.00 58.47 92 HIS A CA 1
ATOM 724 C C . HIS A 1 92 ? 21.179 4.087 -15.402 1.00 58.47 92 HIS A C 1
ATOM 726 O O . HIS A 1 92 ? 21.809 4.340 -16.430 1.00 58.47 92 HIS A O 1
ATOM 732 N N . ASP A 1 93 ? 21.288 4.823 -14.293 1.00 62.94 93 ASP A N 1
ATOM 733 C CA . ASP A 1 93 ? 22.159 5.996 -14.180 1.00 62.94 93 ASP A CA 1
ATOM 734 C C . ASP A 1 93 ? 23.650 5.603 -14.292 1.00 62.94 93 ASP A C 1
ATOM 736 O O . ASP A 1 93 ? 24.414 6.296 -14.968 1.00 62.94 93 ASP A O 1
ATOM 740 N N . ASP A 1 94 ? 24.056 4.470 -13.706 1.00 64.31 94 ASP A N 1
ATOM 741 C CA . ASP A 1 94 ? 25.428 3.945 -13.794 1.00 64.31 94 ASP A CA 1
ATOM 742 C C . ASP A 1 94 ? 25.782 3.504 -15.227 1.00 64.31 94 ASP A C 1
ATOM 744 O O . ASP A 1 94 ? 26.863 3.821 -15.729 1.00 64.31 94 ASP A O 1
ATOM 748 N N . PHE A 1 95 ? 24.849 2.857 -15.934 1.00 58.16 95 PHE A N 1
ATOM 749 C CA . PHE A 1 95 ? 25.036 2.477 -17.339 1.00 58.16 95 PHE A CA 1
ATOM 750 C C . PHE A 1 95 ? 25.169 3.703 -18.261 1.00 58.16 95 PHE A C 1
ATOM 752 O O . PHE A 1 95 ? 26.045 3.748 -19.125 1.00 58.16 95 PHE A O 1
ATOM 759 N N . GLN A 1 96 ? 24.340 4.733 -18.055 1.00 59.84 96 GLN A N 1
ATOM 760 C CA . GLN A 1 96 ? 24.425 5.990 -18.808 1.00 59.84 96 GLN A CA 1
ATOM 761 C C . GLN A 1 96 ? 25.716 6.769 -18.501 1.00 59.84 96 GLN A C 1
ATOM 763 O O . GLN A 1 96 ? 26.269 7.430 -19.384 1.00 59.84 96 GLN A O 1
ATOM 768 N N . ALA A 1 97 ? 26.226 6.687 -17.268 1.00 59.97 97 ALA A N 1
ATOM 769 C CA . ALA A 1 97 ? 27.489 7.313 -16.890 1.00 59.97 97 ALA A CA 1
ATOM 770 C C . ALA A 1 97 ? 28.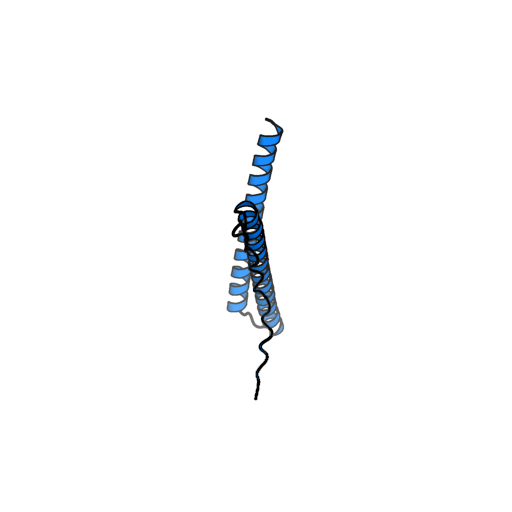702 6.645 -17.561 1.00 59.97 97 ALA A C 1
ATOM 772 O O . ALA A 1 97 ? 29.625 7.351 -17.970 1.00 59.97 97 ALA A O 1
ATOM 773 N N . GLU A 1 98 ? 28.705 5.318 -17.715 1.00 59.78 98 GLU A N 1
ATOM 774 C CA . GLU A 1 98 ? 29.763 4.601 -18.441 1.00 59.78 98 GLU A CA 1
ATOM 775 C C . GLU A 1 98 ? 29.733 4.891 -19.950 1.00 59.78 98 GLU A C 1
ATOM 777 O O . GLU A 1 98 ? 30.787 5.118 -20.549 1.00 59.78 98 GLU A O 1
ATOM 782 N N . GLU A 1 99 ? 28.545 4.965 -20.559 1.00 61.78 99 GLU A N 1
ATOM 783 C CA . GLU A 1 99 ? 28.384 5.293 -21.983 1.00 61.78 99 GLU A CA 1
ATOM 784 C C . GLU A 1 99 ? 28.830 6.732 -22.306 1.00 61.78 99 GLU A C 1
ATOM 786 O O . GLU A 1 99 ? 29.406 6.982 -23.360 1.00 61.78 99 GLU A O 1
ATOM 791 N N . ALA A 1 100 ? 28.641 7.680 -21.382 1.00 56.62 100 ALA A N 1
ATOM 792 C CA . ALA A 1 100 ? 29.048 9.076 -21.564 1.00 56.62 100 ALA A CA 1
ATOM 793 C C . ALA A 1 100 ? 30.567 9.325 -21.435 1.00 56.62 100 ALA A C 1
ATOM 795 O O . ALA A 1 100 ? 31.041 10.411 -21.783 1.00 56.62 100 ALA A O 1
ATOM 796 N N . ILE A 1 101 ? 31.326 8.364 -20.895 1.00 64.06 101 ILE A N 1
ATOM 797 C CA . ILE A 1 101 ? 32.784 8.460 -20.694 1.00 64.06 101 ILE A CA 1
ATOM 798 C C . ILE A 1 101 ? 33.566 7.748 -21.821 1.00 64.06 101 ILE A C 1
ATOM 800 O O . ILE A 1 101 ? 34.760 8.019 -21.989 1.00 64.06 101 ILE A O 1
ATOM 804 N N . ALA A 1 102 ? 32.910 6.872 -22.593 1.00 53.59 102 ALA A N 1
ATOM 805 C CA . ALA A 1 102 ? 33.474 6.157 -23.744 1.00 53.59 102 ALA A CA 1
ATOM 806 C C . ALA A 1 102 ? 33.551 7.022 -25.018 1.00 53.59 102 ALA A C 1
ATOM 808 O O . ALA A 1 102 ? 34.538 6.843 -25.773 1.00 53.59 102 ALA A O 1
#

pLDDT: mean 71.32, std 16.57, range [39.66, 92.0]